Protein AF-A0A397TZ04-F1 (afdb_monomer_lite)

Structure (mmCIF, N/CA/C/O backbone):
data_AF-A0A397TZ04-F1
#
_entry.id   AF-A0A397TZ04-F1
#
loop_
_atom_site.group_PDB
_atom_site.id
_atom_site.type_symbol
_atom_site.label_atom_id
_atom_site.label_alt_id
_atom_site.label_comp_id
_atom_site.label_asym_id
_atom_site.label_entity_id
_atom_site.label_seq_id
_atom_site.pdbx_PDB_ins_code
_atom_site.Cartn_x
_atom_site.Cartn_y
_atom_site.Cartn_z
_atom_site.occupancy
_atom_site.B_iso_or_equiv
_atom_site.auth_seq_id
_atom_site.auth_comp_id
_atom_site.auth_asym_id
_atom_site.auth_atom_id
_atom_site.pdbx_PDB_model_num
ATOM 1 N N . LYS A 1 1 ? -20.214 3.021 5.627 1.00 66.94 1 LYS A N 1
ATOM 2 C CA . LYS A 1 1 ? -19.182 2.618 4.639 1.00 66.94 1 LYS A CA 1
ATOM 3 C C . LYS A 1 1 ? -17.833 2.352 5.305 1.00 66.94 1 LYS A C 1
ATOM 5 O O . LYS A 1 1 ? -17.392 1.222 5.221 1.00 66.94 1 LYS A O 1
ATOM 10 N N . LEU A 1 2 ? -17.238 3.302 6.044 1.00 73.75 2 LEU A N 1
ATOM 11 C CA . LEU A 1 2 ? -15.983 3.069 6.796 1.00 73.75 2 LEU A CA 1
ATOM 12 C C . LEU A 1 2 ? -16.042 1.841 7.726 1.00 73.75 2 LEU A C 1
ATOM 14 O O . LEU A 1 2 ? -15.194 0.967 7.629 1.00 73.75 2 LEU A O 1
ATOM 18 N N . ASN A 1 3 ? -17.106 1.698 8.522 1.00 72.56 3 ASN A N 1
ATOM 19 C CA . ASN A 1 3 ? -17.276 0.527 9.400 1.00 72.56 3 ASN A CA 1
ATOM 20 C C . ASN A 1 3 ? -17.417 -0.812 8.650 1.00 72.56 3 ASN A C 1
ATOM 22 O O . ASN A 1 3 ? -17.296 -1.854 9.271 1.00 72.56 3 ASN A O 1
ATOM 26 N N . ALA A 1 4 ? -17.702 -0.802 7.341 1.00 78.75 4 ALA A N 1
ATOM 27 C CA . ALA A 1 4 ? -17.782 -2.026 6.539 1.00 78.75 4 ALA A CA 1
ATOM 28 C C . ALA A 1 4 ? -16.414 -2.447 5.980 1.00 78.75 4 ALA A C 1
ATOM 30 O O . ALA A 1 4 ? -16.247 -3.589 5.564 1.00 78.75 4 ALA A O 1
ATOM 31 N N . ILE A 1 5 ? -15.442 -1.528 5.942 1.00 84.50 5 ILE A N 1
ATOM 32 C CA . ILE A 1 5 ? -14.085 -1.824 5.476 1.00 84.50 5 ILE A CA 1
ATOM 33 C C . ILE A 1 5 ? -13.098 -2.007 6.629 1.00 84.50 5 ILE A C 1
ATOM 35 O O . ILE A 1 5 ? -12.068 -2.637 6.404 1.00 84.50 5 ILE A O 1
ATOM 39 N N . CYS A 1 6 ? -13.416 -1.516 7.830 1.00 91.12 6 CYS A N 1
ATOM 40 C CA . CYS A 1 6 ? -12.558 -1.633 9.003 1.00 91.12 6 CYS A CA 1
ATOM 41 C C . CYS A 1 6 ? -12.942 -2.804 9.909 1.00 91.12 6 CYS A C 1
ATOM 43 O O . CYS A 1 6 ? -14.119 -3.012 10.197 1.00 91.12 6 CYS A O 1
ATOM 45 N N . THR A 1 7 ? -11.931 -3.496 10.418 1.00 91.81 7 THR A N 1
ATOM 46 C CA . THR A 1 7 ? -12.071 -4.506 11.463 1.00 91.81 7 THR A CA 1
ATOM 47 C C . THR A 1 7 ? -12.280 -3.828 12.819 1.00 91.81 7 THR A C 1
ATOM 49 O O . THR A 1 7 ? -11.567 -2.884 13.171 1.00 91.81 7 THR A O 1
ATOM 52 N N . ASP A 1 8 ? -13.263 -4.308 13.584 1.00 88.50 8 ASP A N 1
ATOM 53 C CA . ASP A 1 8 ? -13.553 -3.839 14.945 1.00 88.50 8 ASP A CA 1
ATOM 54 C C . ASP A 1 8 ? -12.650 -4.555 15.960 1.00 88.50 8 ASP A C 1
ATOM 56 O O . ASP A 1 8 ? -13.050 -5.487 16.659 1.00 88.50 8 ASP A O 1
ATOM 60 N N . ALA A 1 9 ? -11.374 -4.174 15.967 1.00 87.25 9 ALA A N 1
ATOM 61 C CA . ALA A 1 9 ? -10.378 -4.686 16.897 1.00 87.25 9 ALA A CA 1
ATOM 62 C C . ALA A 1 9 ? -9.374 -3.593 17.278 1.00 87.25 9 ALA A C 1
ATOM 64 O O . ALA A 1 9 ? -9.113 -2.662 16.517 1.00 87.25 9 ALA A O 1
ATOM 65 N N . ASP A 1 10 ? -8.782 -3.732 18.464 1.00 87.75 10 ASP A N 1
ATOM 66 C CA . ASP A 1 10 ? -7.725 -2.841 18.934 1.00 87.75 10 ASP A CA 1
ATOM 67 C C . ASP A 1 10 ? -6.405 -3.177 18.233 1.00 87.75 10 ASP A C 1
ATOM 69 O O . ASP A 1 10 ? -5.694 -4.121 18.596 1.00 87.75 10 ASP A O 1
ATOM 73 N N . GLN A 1 11 ? -6.056 -2.381 17.227 1.00 85.88 11 GLN A N 1
ATOM 74 C CA . GLN A 1 11 ? -4.862 -2.598 16.426 1.00 85.88 11 GLN A CA 1
ATOM 75 C C . GLN A 1 11 ? -3.561 -2.437 17.228 1.00 85.88 11 GLN A C 1
ATOM 77 O O . GLN A 1 11 ? -2.542 -3.009 16.845 1.00 85.88 11 GLN A O 1
ATOM 82 N N . THR A 1 12 ? -3.582 -1.734 18.370 1.00 86.38 12 THR A N 1
ATOM 83 C CA . THR A 1 12 ? -2.404 -1.596 19.250 1.00 86.38 12 THR A CA 1
ATOM 84 C C . THR A 1 12 ? -2.038 -2.900 19.962 1.00 86.38 12 THR A C 1
ATOM 86 O O . THR A 1 12 ? -0.914 -3.054 20.434 1.00 86.38 12 THR A O 1
ATOM 89 N N . LYS A 1 13 ? -2.967 -3.865 20.001 1.00 91.62 13 LYS A N 1
ATOM 90 C CA . LYS A 1 13 ? -2.728 -5.230 20.492 1.00 91.62 13 LYS A CA 1
ATOM 91 C C . LYS A 1 13 ? -2.319 -6.196 19.382 1.00 91.62 13 LYS A C 1
ATOM 93 O O . LYS A 1 13 ? -1.729 -7.232 19.673 1.00 91.62 13 LYS A O 1
ATOM 98 N N . LEU A 1 14 ? -2.640 -5.872 18.129 1.00 93.88 14 LEU A N 1
ATOM 99 C CA . LEU A 1 14 ? -2.350 -6.708 16.961 1.00 93.88 14 LEU A CA 1
ATOM 100 C C . LEU A 1 14 ? -0.977 -6.414 16.352 1.00 93.88 14 LEU A C 1
ATOM 102 O O . LEU A 1 14 ? -0.368 -7.314 15.775 1.00 93.88 14 LEU A O 1
ATOM 106 N N . TYR A 1 15 ? -0.478 -5.185 16.501 1.00 96.06 15 TYR A N 1
ATOM 107 C CA . TYR A 1 15 ? 0.793 -4.744 15.930 1.00 96.06 15 TYR A CA 1
ATOM 108 C C . TYR A 1 15 ? 1.676 -4.081 16.985 1.00 96.06 15 TYR A C 1
ATOM 110 O O . TYR A 1 15 ? 1.209 -3.293 17.805 1.00 96.06 15 TYR A O 1
ATOM 118 N N . ARG A 1 16 ? 2.977 -4.379 16.940 1.00 95.81 16 ARG A N 1
ATOM 119 C CA . ARG A 1 16 ? 3.992 -3.854 17.866 1.00 95.81 16 ARG A CA 1
ATOM 120 C C . ARG A 1 16 ? 5.167 -3.227 17.119 1.00 95.81 16 ARG A C 1
ATOM 122 O O . ARG A 1 16 ? 5.372 -3.500 15.940 1.00 95.81 16 ARG A O 1
ATOM 129 N N . ASN A 1 17 ? 5.974 -2.452 17.844 1.00 95.75 17 ASN A N 1
ATOM 130 C CA . ASN A 1 17 ? 7.192 -1.799 17.348 1.00 95.75 17 ASN A CA 1
ATOM 131 C C . ASN A 1 17 ? 6.941 -0.909 16.122 1.00 95.75 17 ASN A C 1
ATOM 133 O O . ASN A 1 17 ? 7.601 -1.064 15.100 1.00 95.75 17 ASN A O 1
ATOM 137 N N . LEU A 1 18 ? 5.980 0.011 16.223 1.00 96.19 18 LEU A N 1
ATOM 138 C CA . LEU A 1 18 ? 5.706 0.953 15.145 1.00 96.19 18 LEU A CA 1
ATOM 139 C C . LEU A 1 18 ? 6.888 1.910 14.955 1.00 96.19 18 LEU A C 1
ATOM 141 O O . LEU A 1 18 ? 7.213 2.677 15.861 1.00 96.19 18 LEU A O 1
ATOM 145 N N . VAL A 1 19 ? 7.490 1.899 13.767 1.00 96.81 19 VAL A N 1
ATOM 146 C CA . VAL A 1 19 ? 8.588 2.798 13.385 1.00 96.81 19 VAL A CA 1
ATOM 147 C C . VAL A 1 19 ? 8.181 3.569 12.140 1.00 96.81 19 VAL A C 1
ATOM 149 O O . VAL A 1 19 ? 7.864 2.965 11.118 1.00 96.81 19 VAL A O 1
ATOM 152 N N . LYS A 1 20 ? 8.179 4.904 12.207 1.00 96.38 20 LYS A N 1
ATOM 153 C CA . LYS A 1 20 ? 7.860 5.744 11.047 1.00 96.38 20 LYS A CA 1
ATOM 154 C C . LYS A 1 20 ? 8.967 5.605 10.002 1.00 96.38 20 LYS A C 1
ATOM 156 O O . LYS A 1 20 ? 10.125 5.852 10.320 1.00 96.38 20 LYS A O 1
ATOM 161 N N . ILE A 1 21 ? 8.595 5.242 8.778 1.00 93.50 21 ILE A N 1
ATOM 162 C CA . ILE A 1 21 ? 9.526 5.078 7.650 1.00 93.50 21 ILE A CA 1
ATOM 163 C C . ILE A 1 21 ? 9.300 6.089 6.531 1.00 93.50 21 ILE A C 1
ATOM 165 O O . ILE A 1 21 ? 10.186 6.300 5.714 1.00 93.50 21 ILE A O 1
ATOM 169 N N . GLY A 1 22 ? 8.141 6.743 6.499 1.00 90.12 22 GLY A N 1
ATOM 170 C CA . GLY A 1 22 ? 7.838 7.704 5.452 1.00 90.12 22 GLY A CA 1
ATOM 171 C C . GLY A 1 22 ? 6.609 8.542 5.752 1.00 90.12 22 GLY A C 1
ATOM 172 O O . GLY A 1 22 ? 5.908 8.354 6.754 1.00 90.12 22 GLY A O 1
ATOM 173 N N . GLN A 1 23 ? 6.363 9.496 4.869 1.00 89.00 23 GLN A N 1
ATOM 174 C CA . GLN A 1 23 ? 5.168 10.319 4.868 1.00 89.00 23 GLN A CA 1
ATOM 175 C C . GLN A 1 23 ? 4.866 10.732 3.432 1.00 89.00 23 GLN A C 1
ATOM 177 O O . GLN A 1 23 ? 5.755 11.207 2.734 1.00 89.00 23 GLN A O 1
ATOM 182 N N . ASP A 1 24 ? 3.615 10.558 3.025 1.00 78.75 24 ASP A N 1
ATOM 183 C CA . ASP A 1 24 ? 3.095 11.008 1.739 1.00 78.75 24 ASP A CA 1
ATOM 184 C C . ASP A 1 24 ? 2.013 12.087 1.949 1.00 78.75 24 ASP A C 1
ATOM 186 O O . ASP A 1 24 ? 1.752 12.536 3.072 1.00 78.75 24 ASP A O 1
ATOM 190 N N . ALA A 1 25 ? 1.388 12.533 0.858 1.00 77.56 25 ALA A N 1
ATOM 191 C CA . ALA A 1 25 ? 0.332 13.547 0.895 1.00 77.56 25 ALA A CA 1
ATOM 192 C C . ALA A 1 25 ? -0.927 13.098 1.665 1.00 77.56 25 ALA A C 1
ATOM 194 O O . ALA A 1 25 ? -1.709 13.928 2.129 1.00 77.56 25 ALA A O 1
ATOM 195 N N . SER A 1 26 ? -1.138 11.790 1.798 1.00 79.62 26 SER A N 1
ATOM 196 C CA . SER A 1 26 ? -2.327 11.200 2.410 1.00 79.62 26 SER A CA 1
ATOM 197 C C . SER A 1 26 ? -2.124 10.797 3.875 1.00 79.62 26 SER A C 1
ATOM 199 O O . SER A 1 26 ? -3.094 10.786 4.641 1.00 79.62 26 SER A O 1
ATOM 201 N N . GLY A 1 27 ? -0.887 10.525 4.308 1.00 87.44 27 GLY A N 1
ATOM 202 C CA . GLY A 1 27 ? -0.604 10.093 5.671 1.00 87.44 27 GLY A CA 1
ATOM 203 C C . GLY A 1 27 ? 0.854 9.740 5.972 1.00 87.44 27 GLY A C 1
ATOM 204 O O . GLY A 1 27 ? 1.767 9.940 5.178 1.00 87.44 27 GLY A O 1
ATOM 205 N N . SER A 1 28 ? 1.078 9.218 7.179 1.00 93.00 28 SER A N 1
ATOM 206 C CA . SER A 1 28 ? 2.384 8.696 7.610 1.00 93.00 28 SER A CA 1
ATOM 207 C C . SER A 1 28 ? 2.441 7.180 7.433 1.00 93.00 28 SER A C 1
ATOM 209 O O . SER A 1 28 ? 1.477 6.486 7.753 1.00 93.00 28 SER A O 1
ATOM 211 N N . ILE A 1 29 ? 3.581 6.669 6.969 1.00 94.12 29 ILE A N 1
ATOM 212 C CA . ILE A 1 29 ? 3.830 5.236 6.790 1.00 94.12 29 ILE A CA 1
ATOM 213 C C . ILE A 1 29 ? 4.727 4.736 7.920 1.00 94.12 29 ILE A C 1
ATOM 215 O O . ILE A 1 29 ? 5.780 5.315 8.203 1.00 94.12 29 ILE A O 1
ATOM 219 N N . PHE A 1 30 ? 4.314 3.644 8.552 1.00 96.19 30 PHE A N 1
ATOM 220 C CA . PHE A 1 30 ? 5.039 2.972 9.622 1.00 96.19 30 PHE A CA 1
ATOM 221 C C . PHE A 1 30 ? 5.331 1.524 9.241 1.00 96.19 30 PHE A C 1
ATOM 223 O O . PHE A 1 30 ? 4.519 0.890 8.577 1.00 96.19 30 PHE A O 1
ATOM 230 N N . THR A 1 31 ? 6.446 0.981 9.712 1.00 97.06 31 THR A N 1
ATOM 231 C CA . THR A 1 31 ? 6.648 -0.471 9.790 1.00 97.06 31 THR A CA 1
ATOM 232 C C . THR A 1 31 ? 6.219 -0.960 11.159 1.00 97.06 31 THR A C 1
ATOM 234 O O . THR A 1 31 ? 6.297 -0.215 12.138 1.00 97.06 31 THR A O 1
ATOM 237 N N . ALA A 1 32 ? 5.751 -2.198 11.236 1.00 97.56 32 ALA A N 1
ATOM 238 C CA . ALA A 1 32 ? 5.425 -2.860 12.489 1.00 97.56 32 ALA A CA 1
ATOM 239 C C . ALA A 1 32 ? 5.548 -4.377 12.332 1.00 97.56 32 ALA A C 1
ATOM 241 O O . ALA A 1 32 ? 5.667 -4.894 11.224 1.00 97.56 32 ALA A O 1
ATOM 242 N N . TYR A 1 33 ? 5.456 -5.093 13.449 1.00 97.12 33 TYR A N 1
ATOM 243 C CA . TYR A 1 33 ? 5.360 -6.549 13.452 1.00 97.12 33 TYR A CA 1
ATOM 244 C C . TYR A 1 33 ? 3.992 -6.981 13.953 1.00 97.12 33 TYR A C 1
ATOM 246 O O . TYR A 1 33 ? 3.541 -6.514 15.004 1.00 97.12 33 TYR A O 1
ATOM 254 N N . GLN A 1 34 ? 3.356 -7.903 13.237 1.00 96.06 34 GLN A N 1
ATOM 255 C CA . GLN A 1 34 ? 2.135 -8.543 13.703 1.00 96.06 34 GLN A CA 1
ATOM 256 C C . GLN A 1 34 ? 2.440 -9.444 14.910 1.00 96.06 34 GLN A C 1
ATOM 258 O O . GLN A 1 34 ? 3.375 -10.252 14.902 1.00 96.06 34 GLN A O 1
ATOM 263 N N . VAL A 1 35 ? 1.647 -9.306 15.970 1.00 95.25 35 VAL A N 1
ATOM 264 C CA . VAL A 1 35 ? 1.754 -10.127 17.179 1.00 95.25 35 VAL A CA 1
ATOM 265 C C . VAL A 1 35 ? 1.341 -11.569 16.859 1.00 95.25 35 VAL A C 1
ATOM 267 O O . VAL A 1 35 ? 0.362 -11.810 16.161 1.00 95.25 35 VAL A O 1
ATOM 270 N N . GLY A 1 36 ? 2.104 -12.544 17.357 1.00 93.94 36 GLY A N 1
ATOM 271 C CA . GLY A 1 36 ? 1.865 -13.976 17.141 1.00 93.94 36 GLY A CA 1
ATOM 272 C C . GLY A 1 36 ? 2.579 -14.553 15.916 1.00 93.94 36 GLY A C 1
ATOM 273 O O . GLY A 1 36 ? 3.210 -15.597 16.036 1.00 93.94 36 GLY A O 1
ATOM 274 N N . THR A 1 37 ? 2.552 -13.867 14.769 1.00 94.62 37 THR A N 1
ATOM 275 C CA . THR A 1 37 ? 3.210 -14.340 13.531 1.00 94.62 37 THR A CA 1
ATOM 276 C C . THR A 1 37 ? 4.608 -13.757 13.322 1.00 94.62 37 THR A C 1
ATOM 278 O O . THR A 1 37 ? 5.400 -14.334 12.584 1.00 94.62 37 THR A O 1
ATOM 281 N N . ASN A 1 38 ? 4.921 -12.618 13.955 1.00 94.12 38 ASN A N 1
ATOM 282 C CA . ASN A 1 38 ? 6.130 -11.824 13.704 1.00 94.12 38 ASN A CA 1
ATOM 283 C C . ASN A 1 38 ? 6.318 -11.408 12.234 1.00 94.12 38 ASN A C 1
ATOM 285 O O . ASN A 1 38 ? 7.423 -11.034 11.847 1.00 94.12 38 ASN A O 1
ATOM 289 N N . MET A 1 39 ? 5.257 -11.424 11.422 1.00 93.81 39 MET A N 1
ATOM 290 C CA . MET A 1 39 ? 5.324 -10.905 10.057 1.00 93.81 39 MET A CA 1
ATOM 291 C C . MET A 1 39 ? 5.489 -9.386 10.081 1.00 93.81 39 MET A C 1
ATOM 293 O O . MET A 1 39 ? 4.801 -8.697 10.842 1.00 93.81 39 MET A O 1
ATOM 297 N N . SER A 1 40 ? 6.403 -8.877 9.254 1.00 96.12 40 SER A N 1
ATOM 298 C CA . SER A 1 40 ? 6.586 -7.440 9.060 1.00 96.12 40 SER A CA 1
ATOM 299 C C . SER A 1 40 ? 5.468 -6.880 8.183 1.00 96.12 40 SER A C 1
ATOM 301 O O . SER A 1 40 ? 5.084 -7.493 7.186 1.00 96.12 40 SER A O 1
ATOM 303 N N . VAL A 1 41 ? 4.931 -5.724 8.563 1.00 97.31 41 VAL A N 1
ATOM 304 C CA . VAL A 1 41 ? 3.830 -5.054 7.860 1.00 97.31 41 VAL A CA 1
ATOM 305 C C . VAL A 1 41 ? 4.101 -3.563 7.711 1.00 97.31 41 VAL A C 1
ATOM 307 O O . VAL A 1 41 ? 4.758 -2.950 8.555 1.00 97.31 41 VAL A O 1
ATOM 310 N N . ALA A 1 42 ? 3.557 -2.978 6.647 1.00 96.94 42 ALA A N 1
ATOM 311 C CA . ALA A 1 42 ? 3.472 -1.537 6.476 1.00 96.94 42 ALA A CA 1
ATOM 312 C C . ALA A 1 42 ? 2.090 -1.051 6.923 1.00 96.94 42 ALA A C 1
ATOM 314 O O . ALA A 1 42 ? 1.065 -1.650 6.598 1.00 96.94 42 ALA A O 1
ATOM 315 N N . ILE A 1 43 ? 2.057 0.044 7.676 1.00 95.81 43 ILE A N 1
ATOM 316 C CA . ILE A 1 43 ? 0.845 0.658 8.208 1.00 95.81 43 ILE A CA 1
ATOM 317 C C . ILE A 1 43 ? 0.795 2.108 7.743 1.00 95.81 43 ILE A C 1
ATOM 319 O O . ILE A 1 43 ? 1.582 2.944 8.188 1.00 95.81 43 ILE A O 1
ATOM 323 N N . LYS A 1 44 ? -0.170 2.416 6.879 1.00 93.75 44 LYS A N 1
ATOM 324 C CA . LYS A 1 44 ? -0.484 3.777 6.442 1.00 93.75 44 LYS A CA 1
ATOM 325 C C . LYS A 1 44 ? -1.520 4.381 7.385 1.00 93.75 44 LYS A C 1
ATOM 327 O O . LYS A 1 44 ? -2.651 3.903 7.449 1.00 93.75 44 LYS A O 1
ATOM 332 N N . GLN A 1 45 ? -1.125 5.405 8.138 1.00 93.56 45 GLN A N 1
ATOM 333 C CA . GLN A 1 45 ? -1.988 6.142 9.064 1.00 93.56 45 GLN A CA 1
ATOM 334 C C . GLN A 1 45 ? -2.443 7.459 8.434 1.00 93.56 45 GLN A C 1
ATOM 336 O O . GLN A 1 45 ? -1.618 8.323 8.130 1.00 93.56 45 GLN A O 1
ATOM 341 N N . MET A 1 46 ? -3.755 7.625 8.277 1.00 92.00 46 MET A N 1
ATOM 342 C CA . MET A 1 46 ? -4.374 8.779 7.625 1.00 92.00 46 MET A CA 1
ATOM 343 C C . MET A 1 46 ? -5.374 9.456 8.560 1.00 92.00 46 MET A C 1
ATOM 345 O O . MET A 1 46 ? -6.329 8.831 9.025 1.00 92.00 46 MET A O 1
ATOM 349 N N . ASN A 1 47 ? -5.200 10.757 8.796 1.00 90.00 47 ASN A N 1
ATOM 350 C CA . ASN A 1 47 ? -6.134 11.523 9.613 1.00 90.00 47 ASN A CA 1
ATOM 351 C C . ASN A 1 47 ? -7.387 11.877 8.809 1.00 90.00 47 ASN A C 1
ATOM 353 O O . ASN A 1 47 ? -7.396 12.832 8.033 1.00 90.00 47 ASN A O 1
ATOM 357 N N . LEU A 1 48 ? -8.483 11.150 9.026 1.00 86.38 48 LEU A N 1
ATOM 358 C CA . LEU A 1 48 ? -9.701 11.347 8.238 1.00 86.38 48 LEU A CA 1
ATOM 359 C C . LEU A 1 48 ? -10.350 12.718 8.442 1.00 86.38 48 LEU A C 1
ATOM 361 O O . LEU A 1 48 ? -11.129 13.143 7.592 1.00 86.38 48 LEU A O 1
ATOM 365 N N . LYS A 1 49 ? -10.085 13.422 9.549 1.00 85.50 49 LYS A N 1
ATOM 366 C CA . LYS A 1 49 ? -10.644 14.769 9.764 1.00 85.50 49 LYS A CA 1
ATOM 367 C C . LYS A 1 49 ? -10.004 15.802 8.840 1.00 85.50 49 LYS A C 1
ATOM 369 O O . LYS A 1 49 ? -10.674 16.761 8.478 1.00 85.50 49 LYS A O 1
ATOM 374 N N . GLN A 1 50 ? -8.745 15.593 8.464 1.00 84.38 50 GLN A N 1
ATOM 375 C CA . GLN A 1 50 ? -7.996 16.473 7.566 1.00 84.38 50 GLN A CA 1
ATOM 376 C C . GLN A 1 50 ? -8.216 16.138 6.086 1.00 84.38 50 GLN A C 1
ATOM 378 O O . GLN A 1 50 ? -7.812 16.907 5.221 1.00 84.38 50 GLN A O 1
ATOM 383 N N . GLN A 1 51 ? -8.876 15.014 5.788 1.00 81.81 51 GLN A N 1
ATOM 384 C CA . GLN A 1 51 ? -9.084 14.550 4.422 1.00 81.81 51 GLN A CA 1
ATOM 385 C C . GLN A 1 51 ? -10.421 15.067 3.861 1.00 81.81 51 GLN A C 1
ATOM 387 O O . GLN A 1 51 ? -11.485 14.654 4.340 1.00 81.81 51 GLN A O 1
ATOM 392 N N . PRO A 1 52 ? -10.407 15.943 2.834 1.00 78.81 52 PRO A N 1
ATOM 393 C CA . PRO A 1 52 ? -11.622 16.560 2.304 1.00 78.81 52 PRO A CA 1
ATOM 394 C C . PRO A 1 52 ? -12.528 15.555 1.580 1.00 78.81 52 PRO A C 1
ATOM 396 O O . PRO A 1 52 ? -13.738 15.761 1.514 1.00 78.81 52 PRO A O 1
ATOM 399 N N . LYS A 1 53 ? -11.966 14.455 1.055 1.00 82.69 53 LYS A N 1
ATOM 400 C CA . LYS A 1 53 ? -12.676 13.481 0.210 1.00 82.69 53 LYS A CA 1
ATOM 401 C C . LYS A 1 53 ? -12.542 12.053 0.737 1.00 82.69 53 LYS A C 1
ATOM 403 O O . LYS A 1 53 ? -11.882 11.205 0.148 1.00 82.69 53 LYS A O 1
ATOM 408 N N . LYS A 1 54 ? -13.206 11.780 1.862 1.00 83.88 54 LYS A N 1
ATOM 409 C CA . LYS A 1 54 ? -13.186 10.468 2.541 1.00 83.88 54 LYS A CA 1
ATOM 410 C C . LYS A 1 54 ? -13.640 9.307 1.652 1.00 83.88 54 LYS A C 1
ATOM 412 O O . LYS A 1 54 ? -13.126 8.205 1.802 1.00 83.88 54 LYS A O 1
ATOM 417 N N . ASP A 1 55 ? -14.578 9.547 0.736 1.00 83.06 55 ASP A N 1
ATOM 418 C CA . ASP A 1 55 ? -15.063 8.510 -0.181 1.00 83.06 55 ASP A CA 1
ATOM 419 C C . ASP A 1 55 ? -13.968 8.006 -1.134 1.00 83.06 55 ASP A C 1
ATOM 421 O O . ASP A 1 55 ? -13.977 6.827 -1.479 1.00 83.06 55 ASP A O 1
ATOM 425 N N . LEU A 1 56 ? -12.984 8.846 -1.491 1.00 82.06 56 LEU A N 1
ATOM 426 C CA . LEU A 1 56 ? -11.843 8.432 -2.317 1.00 82.06 56 LEU A CA 1
ATOM 427 C C . LEU A 1 56 ? -10.963 7.421 -1.586 1.00 82.06 56 LEU A C 1
ATOM 429 O O . LEU A 1 56 ? -10.609 6.398 -2.156 1.00 82.06 56 LEU A O 1
ATOM 433 N N . ILE A 1 57 ? -10.698 7.666 -0.302 1.00 84.88 57 ILE A N 1
ATOM 434 C CA . ILE A 1 57 ? -9.893 6.775 0.545 1.00 84.88 57 ILE A CA 1
ATOM 435 C C . ILE A 1 57 ? -10.597 5.428 0.738 1.00 84.88 57 ILE A C 1
ATOM 437 O O . ILE A 1 57 ? -9.976 4.369 0.706 1.00 84.88 57 ILE A O 1
ATOM 441 N N . ILE A 1 58 ? -11.920 5.448 0.925 1.00 85.50 58 ILE A N 1
ATOM 442 C CA . ILE A 1 58 ? -12.712 4.215 1.009 1.00 85.50 58 ILE A CA 1
ATOM 443 C C . ILE A 1 58 ? -12.603 3.436 -0.306 1.00 85.50 58 ILE A C 1
ATOM 445 O O . ILE A 1 58 ? -12.415 2.222 -0.272 1.00 85.50 58 ILE A O 1
ATOM 449 N N . ASN A 1 59 ? -12.706 4.121 -1.447 1.00 83.50 59 ASN A N 1
ATOM 450 C CA . ASN A 1 59 ? -12.587 3.495 -2.759 1.00 83.50 59 ASN A CA 1
ATOM 451 C C . ASN A 1 59 ? -11.190 2.903 -2.996 1.00 83.50 59 ASN A C 1
ATOM 453 O O . ASN A 1 59 ? -11.085 1.782 -3.479 1.00 83.50 59 ASN A O 1
ATOM 457 N N . GLU A 1 60 ? -10.133 3.612 -2.599 1.00 85.81 60 GLU A N 1
ATOM 458 C CA . GLU A 1 60 ? -8.749 3.124 -2.641 1.00 85.81 60 GLU A CA 1
ATOM 459 C C . GLU A 1 60 ? -8.610 1.793 -1.888 1.00 85.81 60 GLU A C 1
ATOM 461 O O . GLU A 1 60 ? -8.114 0.812 -2.438 1.00 85.81 60 GLU A O 1
ATOM 466 N N . ILE A 1 61 ? -9.140 1.712 -0.663 1.00 89.06 61 ILE A N 1
ATOM 467 C CA . ILE A 1 61 ? -9.082 0.486 0.148 1.00 89.06 61 ILE A CA 1
ATOM 468 C C . ILE A 1 61 ? -9.879 -0.656 -0.488 1.00 89.06 61 ILE A C 1
ATOM 470 O O . ILE A 1 61 ? -9.445 -1.805 -0.431 1.00 89.06 61 ILE A O 1
ATOM 474 N N . LEU A 1 62 ? -11.034 -0.368 -1.094 1.00 89.12 62 LEU A N 1
ATOM 475 C CA . LEU A 1 62 ? -11.824 -1.380 -1.803 1.00 89.12 62 LEU A CA 1
ATOM 476 C C . LEU A 1 62 ? -11.066 -1.928 -3.017 1.00 89.12 62 LEU A C 1
ATOM 478 O O . LEU A 1 62 ? -10.953 -3.144 -3.160 1.00 89.12 62 LEU A O 1
ATOM 482 N N . VAL A 1 63 ? -10.462 -1.051 -3.822 1.00 88.69 63 VAL A N 1
ATOM 483 C CA . VAL A 1 63 ? -9.614 -1.449 -4.953 1.00 88.69 63 VAL A CA 1
ATOM 484 C C . VAL A 1 63 ? -8.443 -2.307 -4.476 1.00 88.69 63 VAL A C 1
ATOM 486 O O . VAL A 1 63 ? -8.193 -3.362 -5.057 1.00 88.69 63 VAL A O 1
ATOM 489 N N . MET A 1 64 ? -7.756 -1.917 -3.397 1.00 90.06 64 MET A N 1
ATOM 490 C CA . MET A 1 64 ? -6.653 -2.700 -2.824 1.00 90.06 64 MET A CA 1
ATOM 491 C C . MET A 1 64 ? -7.106 -4.081 -2.335 1.00 90.06 64 MET A C 1
ATOM 493 O O . MET A 1 64 ? -6.437 -5.078 -2.608 1.00 90.06 64 MET A O 1
ATOM 497 N N . LYS A 1 65 ? -8.250 -4.154 -1.639 1.00 90.94 65 LYS A N 1
ATOM 498 C CA . LYS A 1 65 ? -8.856 -5.416 -1.185 1.00 90.94 65 LYS A CA 1
ATOM 499 C C . LYS A 1 65 ? -9.157 -6.351 -2.348 1.00 90.94 65 LYS A C 1
ATOM 501 O O . LYS A 1 65 ? -8.917 -7.553 -2.255 1.00 90.94 65 LYS A O 1
ATOM 506 N N . GLU A 1 66 ? -9.691 -5.803 -3.433 1.00 90.62 66 GLU A N 1
ATOM 507 C CA . GLU A 1 66 ? -10.082 -6.586 -4.594 1.00 90.62 66 GLU A CA 1
ATOM 508 C C . GLU A 1 66 ? -8.886 -6.941 -5.479 1.00 90.62 66 GLU A C 1
ATOM 510 O O . GLU A 1 66 ? -8.939 -7.973 -6.131 1.00 90.62 66 GLU A O 1
ATOM 515 N N . SER A 1 67 ? -7.785 -6.183 -5.478 1.00 91.62 67 SER A N 1
ATOM 516 C CA . SER A 1 67 ? -6.660 -6.307 -6.431 1.00 91.62 67 SER A CA 1
ATOM 517 C C . SER A 1 67 ? -5.510 -7.219 -5.979 1.00 91.62 67 SER A C 1
ATOM 519 O O . SER A 1 67 ? -4.353 -6.984 -6.322 1.00 91.62 67 SER A O 1
ATOM 521 N N . ARG A 1 68 ? -5.806 -8.282 -5.221 1.00 94.62 68 ARG A N 1
ATOM 522 C CA . ARG A 1 68 ? -4.787 -9.230 -4.736 1.00 94.62 68 ARG A CA 1
ATOM 523 C C . ARG A 1 68 ? -4.023 -9.887 -5.898 1.00 94.62 68 ARG A C 1
ATOM 525 O O . ARG A 1 68 ? -4.610 -10.638 -6.679 1.00 94.62 68 ARG A O 1
ATOM 532 N N . HIS A 1 69 ? -2.712 -9.652 -5.974 1.00 96.81 69 HIS A N 1
ATOM 533 C CA . HIS A 1 69 ? -1.838 -10.170 -7.031 1.00 96.81 69 HIS A CA 1
ATOM 534 C C . HIS A 1 69 ? -0.378 -10.262 -6.559 1.00 96.81 69 HIS A C 1
ATOM 536 O O . HIS A 1 69 ? 0.037 -9.566 -5.635 1.00 96.81 69 HIS A O 1
ATOM 542 N N . ARG A 1 70 ? 0.438 -11.104 -7.207 1.00 96.31 70 ARG A N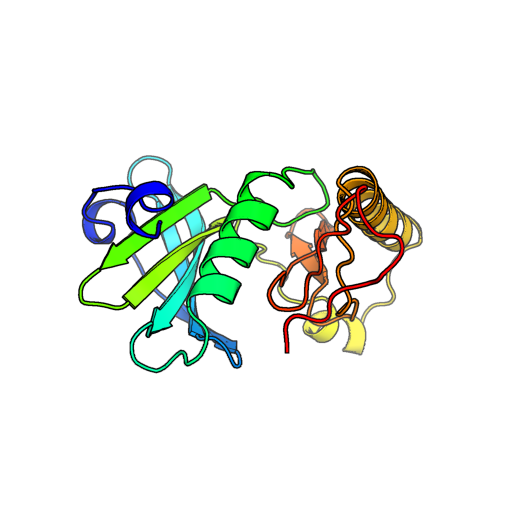 1
ATOM 543 C CA . ARG A 1 70 ? 1.852 -11.284 -6.828 1.00 96.31 70 ARG A CA 1
ATOM 544 C C . ARG A 1 70 ? 2.714 -10.035 -7.068 1.00 96.31 70 ARG A C 1
ATOM 546 O O . ARG A 1 70 ? 3.683 -9.844 -6.348 1.00 96.31 70 ARG A O 1
ATOM 553 N N . ASN A 1 71 ? 2.340 -9.191 -8.034 1.00 96.75 71 ASN A N 1
ATOM 554 C CA . ASN A 1 71 ? 3.028 -7.936 -8.384 1.00 96.75 71 ASN A CA 1
ATOM 555 C C . ASN A 1 71 ? 2.256 -6.680 -7.954 1.00 96.75 71 ASN A C 1
ATOM 557 O O . ASN A 1 71 ? 2.441 -5.607 -8.523 1.00 96.75 71 ASN A O 1
ATOM 561 N N . ILE A 1 72 ? 1.367 -6.814 -6.972 1.00 96.38 72 ILE A N 1
ATOM 562 C CA . ILE A 1 72 ? 0.644 -5.712 -6.334 1.00 96.38 72 ILE A CA 1
ATOM 563 C C . ILE A 1 72 ? 0.838 -5.858 -4.831 1.00 96.38 72 ILE A C 1
ATOM 565 O O . ILE A 1 72 ? 0.727 -6.967 -4.310 1.00 96.38 72 ILE A O 1
ATOM 569 N N . VAL A 1 73 ? 1.135 -4.756 -4.142 1.00 96.12 73 VAL A N 1
ATOM 570 C CA . VAL A 1 73 ? 1.219 -4.737 -2.682 1.00 96.12 73 VAL A CA 1
ATOM 571 C C . VAL A 1 73 ? -0.137 -5.135 -2.116 1.00 96.12 73 VAL A C 1
ATOM 573 O O . VAL A 1 73 ? -1.155 -4.478 -2.334 1.00 96.12 73 VAL A O 1
ATOM 576 N N . ASN A 1 74 ? -0.151 -6.253 -1.405 1.00 95.25 74 ASN A N 1
ATOM 577 C CA . ASN A 1 74 ? -1.369 -6.868 -0.931 1.00 95.25 74 ASN A CA 1
ATOM 578 C C . ASN A 1 74 ? -1.841 -6.204 0.362 1.00 95.25 74 ASN A C 1
ATOM 580 O O . ASN A 1 74 ? -1.110 -6.091 1.352 1.00 95.25 74 ASN A O 1
ATOM 584 N N . TYR A 1 75 ? -3.110 -5.811 0.345 1.00 95.38 75 TYR A N 1
ATOM 585 C CA . TYR A 1 75 ? -3.850 -5.406 1.527 1.00 95.38 75 TYR A CA 1
ATOM 586 C C . TYR A 1 75 ? -3.945 -6.562 2.536 1.00 95.38 75 TYR A C 1
ATOM 588 O O . TYR A 1 75 ? -4.181 -7.710 2.153 1.00 95.38 75 TYR A O 1
ATOM 596 N N . ILE A 1 76 ? -3.808 -6.241 3.824 1.00 95.12 76 ILE A N 1
ATOM 597 C CA . ILE A 1 76 ? -3.977 -7.180 4.938 1.00 95.12 76 ILE A CA 1
ATOM 598 C C . ILE A 1 76 ? -5.248 -6.839 5.721 1.00 95.12 76 ILE A C 1
ATOM 600 O O . ILE A 1 76 ? -6.142 -7.675 5.820 1.00 95.12 76 ILE A O 1
ATOM 604 N N . ASP A 1 77 ? -5.337 -5.626 6.275 1.00 94.38 77 ASP A N 1
ATOM 605 C CA . ASP A 1 77 ? -6.462 -5.207 7.122 1.00 94.38 77 ASP A CA 1
ATOM 606 C C . ASP A 1 77 ? -6.563 -3.671 7.214 1.00 94.38 77 ASP A C 1
ATOM 608 O O . ASP A 1 77 ? -5.687 -2.942 6.749 1.00 94.38 77 ASP A O 1
ATOM 612 N N . SER A 1 78 ? -7.630 -3.144 7.812 1.00 95.00 78 SER A N 1
ATOM 613 C CA . SER A 1 78 ? -7.761 -1.720 8.115 1.00 95.00 78 SER A CA 1
ATOM 614 C C . SER A 1 78 ? -8.566 -1.470 9.381 1.00 95.00 78 SER A C 1
ATOM 616 O O . SER A 1 78 ? -9.510 -2.193 9.678 1.00 95.00 78 SER A O 1
ATOM 618 N N . PHE A 1 79 ? -8.226 -0.406 10.104 1.00 94.25 79 PHE A N 1
ATOM 619 C CA . PHE A 1 79 ? -8.794 -0.088 11.414 1.00 94.25 79 PHE A CA 1
ATOM 620 C C . PHE A 1 79 ? -9.131 1.392 11.500 1.00 94.25 79 PHE A C 1
ATOM 622 O O . PHE A 1 79 ? -8.402 2.235 10.978 1.00 94.25 79 PHE A O 1
ATOM 629 N N . LEU A 1 80 ? -10.217 1.723 12.194 1.00 91.12 80 LEU A N 1
ATOM 630 C CA . LEU A 1 80 ? -10.547 3.104 12.524 1.00 91.12 80 LEU A CA 1
ATOM 631 C C . LEU A 1 80 ? -10.275 3.335 14.009 1.00 91.12 80 LEU A C 1
ATOM 633 O O . LEU A 1 80 ? -10.987 2.810 14.860 1.00 91.12 80 LEU A O 1
ATOM 637 N N . TRP A 1 81 ? -9.276 4.155 14.326 1.00 85.25 81 TRP A N 1
ATOM 638 C CA . TRP A 1 81 ? -8.862 4.397 15.704 1.00 85.25 81 TRP A CA 1
ATOM 639 C C . TRP A 1 81 ? -8.739 5.880 16.004 1.00 85.25 81 TRP A C 1
ATOM 641 O O . TRP A 1 81 ? -7.958 6.589 15.379 1.00 85.25 81 TRP A O 1
ATOM 651 N N . LYS A 1 82 ? -9.512 6.365 16.983 1.00 85.19 82 LYS A N 1
ATOM 652 C CA . LYS A 1 82 ? -9.496 7.770 17.442 1.00 85.19 82 LYS A CA 1
ATOM 653 C C . LYS A 1 82 ? -9.650 8.821 16.321 1.00 85.19 82 LYS A C 1
ATOM 655 O O . LYS A 1 82 ? -9.316 9.987 16.511 1.00 85.19 82 LYS A O 1
ATOM 660 N N . GLY A 1 83 ? -10.238 8.436 15.186 1.00 84.25 83 GLY A N 1
ATOM 661 C CA . GLY A 1 83 ? -10.433 9.296 14.014 1.00 84.25 83 GLY A CA 1
ATOM 662 C C . GLY A 1 83 ? -9.360 9.163 12.929 1.00 84.25 83 GLY A C 1
ATOM 663 O O . GLY A 1 83 ? -9.531 9.757 11.864 1.00 84.25 83 GLY A O 1
ATOM 664 N N . ASP A 1 84 ? -8.322 8.362 13.164 1.00 88.88 84 ASP A N 1
ATOM 665 C CA . ASP A 1 84 ? -7.316 8.001 12.171 1.00 88.88 84 ASP A CA 1
ATOM 666 C C . ASP A 1 84 ? -7.651 6.643 11.547 1.00 88.88 84 ASP A C 1
ATOM 668 O O . ASP A 1 84 ? -8.031 5.691 12.235 1.00 88.88 84 ASP A O 1
ATOM 672 N N . LEU A 1 85 ? -7.510 6.556 10.228 1.00 92.31 85 LEU A N 1
ATOM 673 C CA . LEU A 1 85 ? -7.647 5.322 9.468 1.00 92.31 85 LEU A CA 1
ATOM 674 C C . LEU A 1 85 ? -6.276 4.685 9.300 1.00 92.31 85 LEU A C 1
ATOM 676 O O . LEU A 1 85 ? -5.342 5.326 8.823 1.00 92.31 85 LEU A O 1
ATOM 680 N N . TRP A 1 86 ? -6.167 3.429 9.704 1.00 94.25 86 TRP A N 1
ATOM 681 C CA . TRP A 1 86 ? -4.969 2.622 9.547 1.00 94.25 86 TRP A CA 1
ATOM 682 C C . TRP A 1 86 ? -5.230 1.616 8.441 1.00 94.25 86 TRP A C 1
ATOM 684 O O . TRP A 1 86 ? -6.205 0.874 8.519 1.00 94.25 86 TRP A O 1
ATOM 694 N N . VAL A 1 87 ? -4.367 1.579 7.434 1.00 94.50 87 VAL A N 1
ATOM 695 C CA . VAL A 1 87 ? -4.388 0.563 6.378 1.00 94.50 87 VAL A CA 1
ATOM 696 C C . VAL A 1 87 ? -3.120 -0.259 6.509 1.00 94.50 87 VAL A C 1
ATOM 698 O O . VAL A 1 87 ? -2.019 0.283 6.424 1.00 94.50 87 VAL A O 1
ATOM 701 N N . VAL A 1 88 ? -3.288 -1.551 6.761 1.00 96.19 88 VAL A N 1
ATOM 702 C CA . VAL A 1 88 ? -2.206 -2.515 6.930 1.00 96.19 88 VAL A CA 1
ATOM 703 C C . VAL A 1 88 ? -2.022 -3.275 5.628 1.00 96.19 88 VAL A C 1
ATOM 705 O O . VAL A 1 88 ? -2.978 -3.809 5.063 1.00 96.19 88 VAL A O 1
ATOM 708 N N . MET A 1 89 ? -0.784 -3.333 5.164 1.00 96.12 89 MET A N 1
ATOM 709 C CA . MET A 1 89 ? -0.383 -4.001 3.935 1.00 96.12 89 MET A CA 1
ATOM 710 C C . MET A 1 89 ? 0.932 -4.746 4.152 1.00 96.12 89 MET A C 1
ATOM 712 O O . MET A 1 89 ? 1.619 -4.542 5.159 1.00 96.12 89 MET A O 1
ATOM 716 N N . GLU A 1 90 ? 1.275 -5.636 3.226 1.00 95.38 90 GLU A N 1
ATOM 717 C CA . GLU A 1 90 ? 2.583 -6.285 3.270 1.00 95.38 90 GLU A CA 1
ATOM 718 C C . GLU A 1 90 ? 3.713 -5.250 3.206 1.00 95.38 90 GLU A C 1
ATOM 720 O O . GLU A 1 90 ? 3.610 -4.230 2.521 1.00 95.38 90 GLU A O 1
ATOM 725 N N . PHE A 1 91 ? 4.781 -5.495 3.962 1.00 96.00 91 PHE A N 1
ATOM 726 C CA . PHE A 1 91 ? 5.950 -4.633 3.928 1.00 96.00 91 PHE A CA 1
ATOM 727 C C . PHE A 1 91 ? 6.915 -5.090 2.837 1.00 96.00 91 PHE A C 1
ATOM 729 O O . PHE A 1 91 ? 7.213 -6.275 2.731 1.00 96.00 91 PHE A O 1
ATOM 736 N N . MET A 1 92 ? 7.409 -4.132 2.058 1.00 95.25 92 MET A N 1
ATOM 737 C CA . MET A 1 92 ? 8.395 -4.342 1.003 1.00 95.25 92 MET A CA 1
ATOM 738 C C . MET A 1 92 ? 9.727 -3.759 1.482 1.00 95.25 92 MET A C 1
ATOM 740 O O . MET A 1 92 ? 9.921 -2.543 1.461 1.00 95.25 92 MET A O 1
ATOM 744 N N . GLU A 1 93 ? 10.624 -4.602 1.993 1.00 92.75 93 GLU A N 1
ATOM 745 C CA . GLU A 1 93 ? 11.798 -4.139 2.745 1.00 92.75 93 GLU A CA 1
ATOM 746 C C . GLU A 1 93 ? 12.887 -3.511 1.865 1.00 92.75 93 GLU A C 1
ATOM 748 O O . GLU A 1 93 ? 13.749 -2.798 2.374 1.00 92.75 93 GLU A O 1
ATOM 753 N N . GLY A 1 94 ? 12.853 -3.766 0.555 1.00 89.94 94 GLY A N 1
ATOM 754 C CA . GLY A 1 94 ? 13.761 -3.171 -0.425 1.00 89.94 94 GLY A CA 1
ATOM 755 C C . GLY A 1 94 ? 13.439 -1.713 -0.762 1.00 89.94 94 GLY A C 1
ATOM 756 O O . GLY A 1 94 ? 14.204 -1.093 -1.496 1.00 89.94 94 GLY A O 1
ATOM 757 N N . GLY A 1 95 ? 12.349 -1.157 -0.223 1.00 90.88 95 GLY A N 1
ATOM 758 C CA . GLY A 1 95 ? 11.974 0.242 -0.421 1.00 90.88 95 GLY A CA 1
ATOM 759 C C . GLY A 1 95 ? 11.421 0.529 -1.815 1.00 90.88 95 GLY A C 1
ATOM 760 O O . GLY A 1 95 ? 10.995 -0.383 -2.533 1.00 90.88 95 GLY A O 1
ATOM 761 N N . SER A 1 96 ? 11.376 1.814 -2.175 1.00 90.31 96 SER A N 1
ATOM 762 C CA . SER A 1 96 ? 10.924 2.227 -3.500 1.00 90.31 96 SER A CA 1
ATOM 763 C C . SER A 1 96 ? 12.005 1.968 -4.537 1.00 90.31 96 SER A C 1
ATOM 765 O O . SER A 1 96 ? 13.203 2.015 -4.252 1.00 90.31 96 SER A O 1
ATOM 767 N N . LEU A 1 97 ? 11.586 1.734 -5.775 1.00 86.69 97 LEU A N 1
ATOM 768 C CA . LEU A 1 97 ? 12.514 1.593 -6.873 1.00 86.69 97 LEU A CA 1
ATOM 769 C C . LEU A 1 97 ? 13.332 2.884 -7.015 1.00 86.69 97 LEU A C 1
ATOM 771 O O . LEU A 1 97 ? 14.539 2.759 -7.172 1.00 86.69 97 LEU A O 1
ATOM 775 N N . THR A 1 98 ? 12.744 4.083 -6.851 1.00 85.19 98 THR A N 1
ATOM 776 C CA . THR A 1 98 ? 13.456 5.387 -6.860 1.00 85.19 98 THR A CA 1
ATOM 777 C C . THR A 1 98 ? 14.715 5.388 -5.986 1.00 85.19 98 THR A C 1
ATOM 779 O O . THR A 1 98 ? 15.772 5.832 -6.442 1.00 85.19 98 THR A O 1
ATOM 782 N N . ASP A 1 99 ? 14.628 4.840 -4.771 1.00 81.19 99 ASP A N 1
ATOM 783 C CA . ASP A 1 99 ? 15.751 4.781 -3.823 1.00 81.19 99 ASP A CA 1
ATOM 784 C C . ASP A 1 99 ? 16.912 3.917 -4.347 1.00 81.19 99 ASP A C 1
ATOM 786 O O . ASP A 1 99 ? 18.073 4.127 -3.993 1.00 81.19 99 ASP A O 1
ATOM 790 N N . VAL A 1 100 ? 16.606 2.969 -5.235 1.00 72.69 100 VAL A N 1
ATOM 791 C CA . VAL A 1 100 ? 17.542 1.994 -5.802 1.00 72.69 100 VAL A CA 1
ATOM 792 C C . VAL A 1 100 ? 17.996 2.378 -7.222 1.00 72.69 100 VAL A C 1
ATOM 794 O O . VAL A 1 100 ? 19.136 2.079 -7.586 1.00 72.69 100 VAL A O 1
ATOM 797 N N . VAL A 1 101 ? 17.181 3.086 -8.026 1.00 63.38 101 VAL A N 1
ATOM 798 C CA . VAL A 1 101 ? 17.507 3.403 -9.443 1.00 63.38 101 VAL A CA 1
ATOM 799 C C . VAL A 1 101 ? 18.645 4.395 -9.596 1.00 63.38 101 VAL A C 1
ATOM 801 O O . VAL A 1 101 ? 19.257 4.452 -10.659 1.00 63.38 101 VAL A O 1
ATOM 804 N N . THR A 1 102 ? 18.992 5.140 -8.546 1.00 60.53 102 THR A N 1
ATOM 805 C CA . THR A 1 102 ? 20.222 5.943 -8.573 1.00 60.53 102 THR A CA 1
ATOM 806 C C . THR A 1 102 ? 21.469 5.078 -8.799 1.00 60.53 102 THR A C 1
ATOM 808 O O . THR A 1 102 ? 22.477 5.607 -9.255 1.00 60.53 102 THR A O 1
ATOM 811 N N . ASN A 1 103 ? 21.387 3.754 -8.577 1.00 58.22 103 ASN A N 1
ATOM 812 C CA . ASN A 1 103 ? 22.472 2.798 -8.808 1.00 58.22 103 ASN A CA 1
ATOM 813 C C . ASN A 1 103 ? 22.072 1.507 -9.559 1.00 58.22 103 ASN A C 1
ATOM 815 O O . ASN A 1 103 ? 22.930 0.641 -9.735 1.00 58.22 103 ASN A O 1
ATOM 819 N N . ASN A 1 104 ? 20.814 1.321 -9.985 1.00 61.28 104 ASN A N 1
ATOM 820 C CA . ASN A 1 104 ? 20.361 0.036 -10.536 1.00 61.28 104 ASN A CA 1
ATOM 821 C C . ASN A 1 104 ? 19.290 0.176 -11.630 1.00 61.28 104 ASN A C 1
ATOM 823 O O . ASN A 1 104 ? 18.257 0.804 -11.430 1.00 61.28 104 ASN A O 1
ATOM 827 N N . ILE A 1 105 ? 19.517 -0.442 -12.789 1.00 76.56 105 ILE A N 1
ATOM 828 C CA . ILE A 1 105 ? 18.552 -0.475 -13.897 1.00 76.56 105 ILE A CA 1
ATOM 829 C C . ILE A 1 105 ? 17.602 -1.654 -13.664 1.00 76.56 105 ILE A C 1
ATOM 831 O O . ILE A 1 105 ? 18.054 -2.746 -13.322 1.00 76.56 105 ILE A O 1
ATOM 835 N N . MET A 1 106 ? 16.295 -1.459 -13.867 1.00 80.38 106 MET A N 1
ATOM 836 C CA . MET A 1 106 ? 15.344 -2.573 -13.817 1.00 80.38 106 MET A CA 1
ATOM 837 C C . MET A 1 106 ? 15.718 -3.647 -14.839 1.00 80.38 106 MET A C 1
ATOM 839 O O . MET A 1 106 ? 15.947 -3.355 -16.013 1.00 80.38 106 MET A O 1
ATOM 843 N N . THR A 1 107 ? 15.707 -4.903 -14.410 1.00 88.06 107 THR A N 1
ATOM 844 C CA . THR A 1 107 ? 15.836 -6.034 -15.333 1.00 88.06 107 THR A CA 1
ATOM 845 C C . THR A 1 107 ? 14.562 -6.194 -16.166 1.00 88.06 107 THR A C 1
ATOM 847 O O . THR A 1 107 ? 13.474 -5.803 -15.737 1.00 88.06 107 THR A O 1
ATOM 850 N N . GLU A 1 108 ? 14.656 -6.831 -17.336 1.00 91.00 108 GLU A N 1
ATOM 851 C CA . GLU A 1 108 ? 13.475 -7.145 -18.157 1.00 91.00 108 GLU A CA 1
ATOM 852 C C . GLU A 1 108 ? 12.429 -7.958 -17.381 1.00 91.00 108 GLU A C 1
ATOM 854 O O . GLU A 1 108 ? 11.233 -7.716 -17.522 1.00 91.00 108 GLU A O 1
ATOM 859 N N . GLY A 1 109 ? 12.870 -8.861 -16.496 1.00 90.8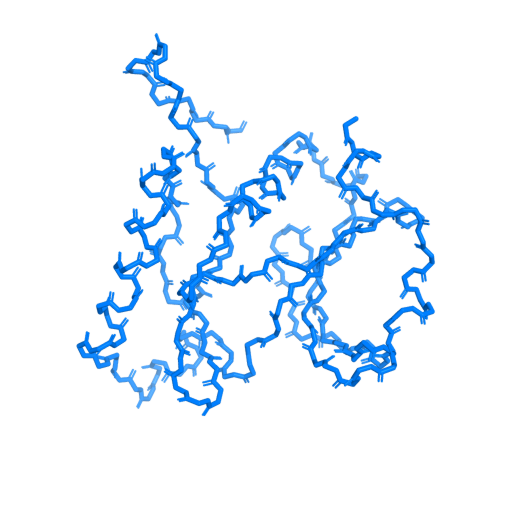1 109 GLY A N 1
ATOM 860 C CA . GLY A 1 109 ? 11.980 -9.627 -15.622 1.00 90.81 109 GLY A CA 1
ATOM 861 C C . GLY A 1 109 ? 11.213 -8.748 -14.632 1.00 90.81 109 GLY A C 1
ATOM 862 O O . GLY A 1 109 ? 10.025 -8.966 -14.407 1.00 90.81 109 GLY A O 1
ATOM 863 N N . GLN A 1 110 ? 11.853 -7.711 -14.087 1.00 89.81 110 GLN A N 1
ATOM 864 C CA . GLN A 1 110 ? 11.171 -6.730 -13.239 1.00 89.81 110 GLN A CA 1
ATOM 865 C C . GLN A 1 110 ? 10.207 -5.869 -14.061 1.00 89.81 110 GLN A C 1
ATOM 867 O O . GLN A 1 110 ? 9.091 -5.623 -13.630 1.00 89.81 110 GLN A O 1
ATOM 872 N N . ILE A 1 111 ? 10.571 -5.449 -15.272 1.00 91.00 111 ILE A N 1
ATOM 873 C CA . ILE A 1 111 ? 9.642 -4.707 -16.139 1.00 91.00 111 ILE A CA 1
ATOM 874 C C . ILE A 1 111 ? 8.408 -5.567 -16.459 1.00 91.00 111 ILE A C 1
ATOM 876 O O . ILE A 1 111 ? 7.279 -5.094 -16.325 1.00 91.00 111 ILE A O 1
ATOM 880 N N . ALA A 1 112 ? 8.608 -6.841 -16.811 1.00 94.44 112 ALA A N 1
ATOM 881 C CA . ALA A 1 112 ? 7.529 -7.790 -17.071 1.00 94.44 112 ALA A CA 1
ATOM 882 C C . ALA A 1 112 ? 6.611 -7.961 -15.851 1.00 94.44 112 ALA A C 1
ATOM 884 O O . ALA A 1 112 ? 5.395 -7.843 -15.979 1.00 94.44 112 ALA A O 1
ATOM 885 N N . ALA A 1 113 ? 7.180 -8.124 -14.656 1.00 93.94 113 ALA A N 1
ATOM 886 C CA . ALA A 1 113 ? 6.429 -8.205 -13.407 1.00 93.94 113 ALA A CA 1
ATOM 887 C C . ALA A 1 113 ? 5.565 -6.951 -13.138 1.00 93.94 113 ALA A C 1
ATOM 889 O O . ALA A 1 113 ? 4.421 -7.068 -12.693 1.00 93.94 113 ALA A O 1
ATOM 890 N N . THR A 1 114 ? 6.055 -5.747 -13.458 1.00 93.62 114 THR A N 1
ATOM 891 C CA . THR A 1 114 ? 5.264 -4.508 -13.337 1.00 93.62 114 THR A CA 1
ATOM 892 C C . THR A 1 114 ? 4.071 -4.547 -14.287 1.00 93.62 114 THR A C 1
ATOM 894 O O . THR A 1 114 ? 2.951 -4.199 -13.906 1.00 93.62 114 THR A O 1
ATOM 897 N N . LEU A 1 115 ? 4.298 -5.000 -15.523 1.00 95.62 115 LEU A N 1
ATOM 898 C CA . LEU A 1 115 ? 3.253 -5.131 -16.535 1.00 95.62 115 LEU A CA 1
ATOM 899 C C . LEU A 1 115 ? 2.225 -6.208 -16.168 1.00 95.62 115 LEU A C 1
ATOM 901 O O . LEU A 1 115 ? 1.043 -6.005 -16.427 1.00 95.62 115 LEU A O 1
ATOM 905 N N . GLU A 1 116 ? 2.627 -7.302 -15.516 1.00 97.31 116 GLU A N 1
ATOM 906 C CA . GLU A 1 116 ? 1.708 -8.319 -14.984 1.00 97.31 116 GLU A CA 1
ATOM 907 C C . GLU A 1 116 ? 0.782 -7.733 -13.907 1.00 97.31 116 GLU A C 1
ATOM 909 O O . GLU A 1 116 ? -0.434 -7.940 -13.946 1.00 97.31 116 GLU A O 1
ATOM 914 N N . GLY A 1 117 ? 1.327 -6.941 -12.975 1.00 95.94 117 GLY A N 1
ATOM 915 C CA . GLY A 1 117 ? 0.526 -6.209 -11.988 1.00 95.94 117 GLY A CA 1
ATOM 916 C C . GLY A 1 117 ? -0.454 -5.229 -12.639 1.00 95.94 117 GLY A C 1
ATOM 917 O O . GLY A 1 117 ? -1.633 -5.194 -12.286 1.00 95.94 117 GLY A O 1
ATOM 918 N N . LEU A 1 118 ? -0.001 -4.478 -13.643 1.00 95.38 118 LEU A N 1
ATOM 919 C CA . LEU A 1 118 ? -0.851 -3.530 -14.361 1.00 95.38 118 LEU A CA 1
ATOM 920 C C . LEU A 1 118 ? -1.951 -4.234 -15.172 1.00 95.38 118 LEU A C 1
ATOM 922 O O . LEU A 1 118 ? -3.105 -3.808 -15.148 1.00 95.38 118 LEU A O 1
ATOM 926 N N . ALA A 1 119 ? -1.621 -5.338 -15.843 1.00 96.75 119 ALA A N 1
ATOM 927 C CA . ALA A 1 119 ? -2.584 -6.162 -16.565 1.00 96.75 119 ALA A CA 1
ATOM 928 C C . ALA A 1 119 ? -3.670 -6.706 -15.624 1.00 96.75 119 ALA A C 1
ATOM 930 O O . ALA A 1 119 ? -4.850 -6.698 -15.977 1.00 96.75 119 ALA A O 1
ATOM 931 N N . HIS A 1 120 ? -3.296 -7.104 -14.404 1.00 95.81 120 HIS A N 1
ATOM 932 C CA . HIS A 1 120 ? -4.254 -7.518 -13.384 1.00 95.81 120 HIS A CA 1
ATOM 933 C C . HIS A 1 120 ? -5.226 -6.390 -13.009 1.00 95.81 120 HIS A C 1
ATOM 935 O O . HIS A 1 120 ? -6.436 -6.619 -12.970 1.00 95.81 120 HIS A O 1
ATOM 941 N N . LEU A 1 121 ? -4.734 -5.168 -12.787 1.00 93.62 121 LEU A N 1
ATOM 942 C CA . LEU A 1 121 ? -5.594 -4.011 -12.501 1.00 93.62 121 LEU A CA 1
ATOM 943 C C . LEU A 1 121 ? -6.541 -3.708 -13.664 1.00 93.62 121 LEU A C 1
ATOM 945 O O . LEU A 1 121 ? -7.748 -3.565 -13.469 1.00 93.62 121 LEU A O 1
ATOM 949 N N . HIS A 1 122 ? -6.011 -3.692 -14.886 1.00 94.50 122 HIS A N 1
ATOM 950 C CA . HIS A 1 122 ? -6.798 -3.442 -16.089 1.00 94.50 122 HIS A CA 1
ATOM 951 C C . HIS A 1 122 ? -7.880 -4.508 -16.302 1.00 94.50 122 HIS A C 1
ATOM 953 O O . HIS A 1 122 ? -8.987 -4.170 -16.715 1.00 94.50 122 HIS A O 1
ATOM 959 N N . SER A 1 123 ? -7.613 -5.771 -15.945 1.00 93.88 123 SER A N 1
ATOM 960 C CA . SER A 1 123 ? -8.610 -6.852 -16.003 1.00 93.88 123 SER A CA 1
ATOM 961 C C . SER A 1 123 ? -9.814 -6.615 -15.080 1.00 93.88 123 SER A C 1
ATOM 963 O O . SER A 1 123 ? -10.886 -7.169 -15.306 1.00 93.88 123 SER A O 1
ATOM 965 N N . LYS A 1 124 ? -9.647 -5.762 -14.060 1.00 90.38 124 LYS A N 1
ATOM 966 C CA . LYS A 1 124 ? -10.682 -5.342 -13.103 1.00 90.38 124 LYS A CA 1
ATOM 967 C C . LYS A 1 124 ? -11.269 -3.966 -13.420 1.00 90.38 124 LYS A C 1
ATOM 969 O O . LYS A 1 124 ? -11.973 -3.392 -12.594 1.00 90.38 124 LYS A O 1
ATOM 974 N N . GLY A 1 125 ? -10.952 -3.409 -14.590 1.00 90.38 125 GLY A N 1
ATOM 975 C CA . GLY A 1 125 ? -11.377 -2.065 -14.970 1.00 90.38 125 GLY A CA 1
ATOM 976 C C . GLY A 1 125 ? -10.724 -0.958 -14.139 1.00 90.38 125 GLY A C 1
ATOM 977 O O . GLY A 1 125 ? -11.259 0.146 -14.087 1.00 90.38 125 GLY A O 1
ATOM 978 N N . VAL A 1 126 ? -9.595 -1.222 -13.473 1.00 91.38 126 VAL A N 1
ATOM 979 C CA . VAL A 1 126 ? -8.881 -0.238 -12.646 1.00 91.38 126 VAL A CA 1
ATOM 980 C C . VAL A 1 126 ? -7.718 0.352 -13.436 1.00 91.38 126 VAL A C 1
ATOM 982 O O . VAL A 1 126 ? -6.814 -0.369 -13.840 1.00 91.38 126 VAL A O 1
ATOM 985 N N . ILE A 1 127 ? -7.703 1.672 -13.617 1.00 91.19 127 ILE A N 1
ATOM 986 C CA . ILE A 1 127 ? -6.577 2.418 -14.194 1.00 91.19 127 ILE A CA 1
ATOM 987 C C . ILE A 1 127 ? -5.749 3.012 -13.051 1.00 91.19 127 ILE A C 1
ATOM 989 O O . ILE A 1 127 ? -6.278 3.814 -12.283 1.00 91.19 127 ILE A O 1
ATOM 993 N N . HIS A 1 128 ? -4.453 2.688 -12.973 1.00 91.81 128 HIS A N 1
ATOM 994 C CA . HIS A 1 128 ? -3.572 3.152 -11.887 1.00 91.81 128 HIS A CA 1
ATOM 995 C C . HIS A 1 128 ? -3.322 4.671 -11.891 1.00 91.81 128 HIS A C 1
ATOM 997 O O .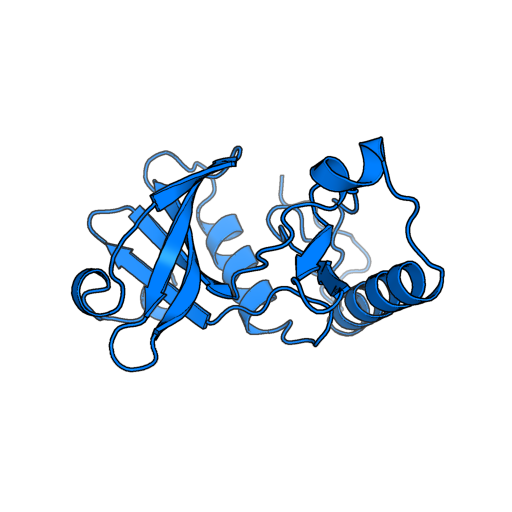 HIS A 1 128 ? -3.359 5.324 -10.854 1.00 91.81 128 HIS A O 1
ATOM 1003 N N . ARG A 1 129 ? -3.075 5.240 -13.079 1.00 90.75 129 ARG A N 1
ATOM 1004 C CA . ARG A 1 129 ? -2.809 6.671 -13.363 1.00 90.75 129 ARG A CA 1
ATOM 1005 C C . ARG A 1 129 ? -1.555 7.308 -12.743 1.00 90.75 129 ARG A C 1
ATOM 1007 O O . ARG A 1 129 ? -1.166 8.363 -13.224 1.00 90.75 129 ARG A O 1
ATOM 1014 N N . ASP A 1 130 ? -0.902 6.679 -11.769 1.00 89.69 130 ASP A N 1
ATOM 1015 C CA . ASP A 1 130 ? 0.356 7.177 -11.174 1.00 89.69 130 ASP A CA 1
ATOM 1016 C C . ASP A 1 130 ? 1.490 6.133 -11.218 1.00 89.69 130 ASP A C 1
ATOM 1018 O O . ASP A 1 130 ? 2.048 5.748 -10.196 1.00 89.69 130 ASP A O 1
ATOM 1022 N N . ILE A 1 131 ? 1.793 5.591 -12.403 1.00 91.38 131 ILE A N 1
ATOM 1023 C CA . ILE A 1 131 ? 2.902 4.635 -12.568 1.00 91.38 131 ILE A CA 1
ATOM 1024 C C . ILE A 1 131 ? 4.221 5.400 -12.700 1.00 91.38 131 ILE A C 1
ATOM 1026 O O . ILE A 1 131 ? 4.457 6.077 -13.701 1.00 91.38 131 ILE A O 1
ATOM 1030 N N . LYS A 1 132 ? 5.080 5.262 -11.689 1.00 89.81 132 LYS A N 1
ATOM 1031 C CA . LYS A 1 132 ? 6.425 5.848 -11.588 1.00 89.81 132 LYS A CA 1
ATOM 1032 C C . LYS A 1 132 ? 7.292 5.014 -10.639 1.00 89.81 132 LYS A C 1
ATOM 1034 O O . LYS A 1 132 ? 6.770 4.138 -9.951 1.00 89.81 132 LYS A O 1
ATOM 1039 N N . SER A 1 133 ? 8.596 5.286 -10.577 1.00 89.00 133 SER A N 1
ATOM 1040 C CA . SER A 1 133 ? 9.535 4.521 -9.741 1.00 89.00 133 SER A CA 1
ATOM 1041 C C . SER A 1 133 ? 9.238 4.602 -8.239 1.00 89.00 133 SER A C 1
ATOM 1043 O O . SER A 1 133 ? 9.537 3.655 -7.520 1.00 89.00 133 SER A O 1
ATOM 1045 N N . ASP A 1 134 ? 8.589 5.665 -7.758 1.00 88.94 134 ASP A N 1
ATOM 1046 C CA . ASP A 1 134 ? 8.194 5.775 -6.343 1.00 88.94 134 ASP A CA 1
ATOM 1047 C C . ASP A 1 134 ? 7.115 4.749 -5.961 1.00 88.94 134 ASP A C 1
ATOM 1049 O O . ASP A 1 134 ? 7.046 4.301 -4.819 1.00 88.94 134 ASP A O 1
ATOM 1053 N N . ASN A 1 135 ? 6.309 4.336 -6.945 1.00 92.00 135 ASN A N 1
ATOM 1054 C CA . ASN A 1 135 ? 5.155 3.453 -6.772 1.00 92.00 135 ASN A CA 1
ATOM 1055 C C . ASN A 1 135 ? 5.446 2.001 -7.196 1.00 92.00 135 ASN A C 1
ATOM 1057 O O . ASN A 1 135 ? 4.535 1.179 -7.310 1.00 92.00 135 ASN A O 1
ATOM 1061 N N . VAL A 1 136 ? 6.720 1.670 -7.412 1.00 92.94 136 VAL A N 1
ATOM 1062 C CA . VAL A 1 136 ? 7.209 0.300 -7.600 1.00 92.94 136 VAL A CA 1
ATOM 1063 C C . VAL A 1 136 ? 8.077 -0.030 -6.395 1.00 92.94 136 VAL A C 1
ATOM 1065 O O . VAL A 1 136 ? 9.119 0.587 -6.209 1.00 92.94 136 VAL A O 1
ATOM 1068 N N . LEU A 1 137 ? 7.659 -0.983 -5.566 1.00 93.81 137 LEU A N 1
ATOM 1069 C CA . LEU A 1 137 ? 8.399 -1.395 -4.374 1.00 93.81 137 LEU A CA 1
ATOM 1070 C C . LEU A 1 137 ? 9.149 -2.705 -4.603 1.00 93.81 137 LEU A C 1
ATOM 1072 O O . LEU A 1 137 ? 8.678 -3.574 -5.338 1.00 93.81 137 LEU A O 1
ATOM 1076 N N . LEU A 1 138 ? 10.284 -2.852 -3.926 1.00 92.38 138 LEU A N 1
ATOM 1077 C CA . LEU A 1 138 ? 11.159 -4.021 -3.974 1.00 92.38 138 LEU A CA 1
ATOM 1078 C C . LEU A 1 138 ? 11.089 -4.806 -2.661 1.00 92.38 138 LEU A C 1
ATOM 1080 O O . LEU A 1 138 ? 11.074 -4.227 -1.577 1.00 92.38 138 LEU A O 1
ATOM 1084 N N . ALA A 1 139 ? 11.086 -6.130 -2.747 1.00 90.69 139 ALA A N 1
ATOM 1085 C CA . ALA A 1 139 ? 11.332 -7.020 -1.614 1.00 90.69 139 ALA A CA 1
ATOM 1086 C C . ALA A 1 139 ? 12.789 -7.509 -1.638 1.00 90.69 139 ALA A C 1
ATOM 1088 O O . ALA A 1 139 ? 13.455 -7.471 -2.676 1.00 90.69 139 ALA A O 1
ATOM 1089 N N . LEU A 1 140 ? 13.303 -8.010 -0.508 1.00 87.94 140 LEU A N 1
ATOM 1090 C CA . LEU A 1 140 ? 14.700 -8.484 -0.422 1.00 87.94 140 LEU A CA 1
ATOM 1091 C C . LEU A 1 140 ? 14.992 -9.707 -1.294 1.00 87.94 140 LEU A C 1
ATOM 1093 O O . LEU A 1 140 ? 16.142 -9.955 -1.644 1.00 87.94 140 LEU A O 1
ATOM 1097 N N . ASN A 1 141 ? 13.962 -10.473 -1.648 1.00 87.62 141 ASN A N 1
ATOM 1098 C CA . ASN A 1 141 ? 14.078 -11.611 -2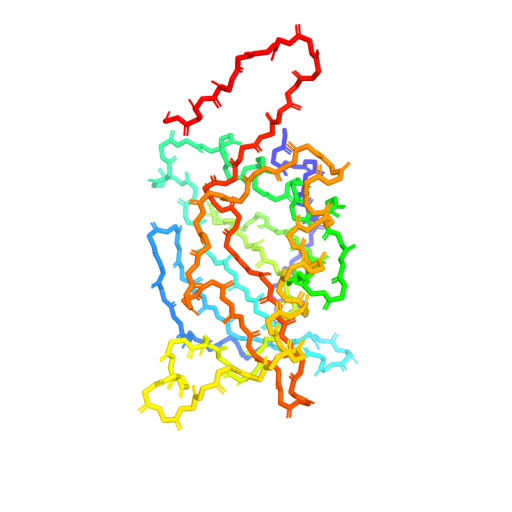.557 1.00 87.62 141 ASN A CA 1
ATOM 1099 C C . ASN A 1 141 ? 14.122 -11.195 -4.043 1.00 87.62 141 ASN A C 1
ATOM 1101 O O . ASN A 1 141 ? 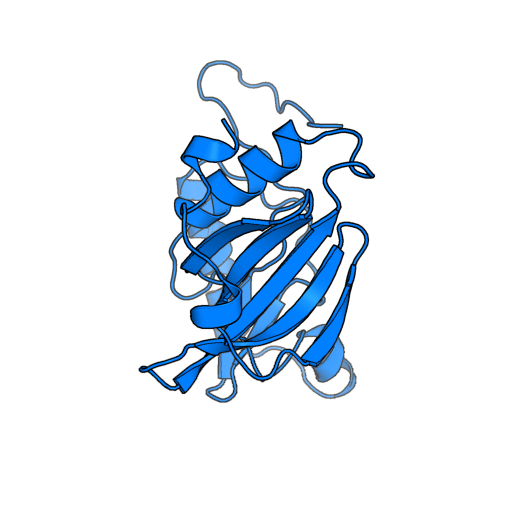14.208 -12.066 -4.906 1.00 87.62 141 ASN A O 1
ATOM 1105 N N . GLY A 1 142 ? 14.058 -9.892 -4.343 1.00 86.50 142 GLY A N 1
ATOM 1106 C CA . GLY A 1 142 ? 14.064 -9.348 -5.700 1.00 86.50 142 GLY A CA 1
ATOM 1107 C C . GLY A 1 142 ? 12.684 -9.223 -6.348 1.00 86.50 142 GLY A C 1
ATOM 1108 O O . GLY A 1 142 ? 12.604 -8.724 -7.474 1.00 86.50 142 GLY A O 1
ATOM 1109 N N . ASP A 1 143 ? 11.607 -9.627 -5.662 1.00 91.00 143 ASP A N 1
ATOM 1110 C CA . ASP A 1 143 ? 10.247 -9.401 -6.147 1.00 91.00 143 ASP A CA 1
ATOM 1111 C C . ASP A 1 143 ? 9.938 -7.903 -6.198 1.00 91.00 143 ASP A C 1
ATOM 1113 O O . ASP A 1 143 ? 10.355 -7.125 -5.335 1.00 91.00 143 ASP A O 1
ATOM 1117 N N . ILE A 1 144 ? 9.144 -7.515 -7.195 1.00 93.25 144 ILE A N 1
ATOM 1118 C CA . ILE A 1 144 ? 8.624 -6.157 -7.318 1.00 93.25 144 ILE A CA 1
ATOM 1119 C C . ILE A 1 144 ? 7.101 -6.132 -7.251 1.00 93.25 144 ILE A C 1
ATOM 1121 O O . ILE A 1 144 ? 6.419 -7.043 -7.746 1.00 93.25 144 ILE A O 1
ATOM 1125 N N . LYS A 1 145 ? 6.565 -5.066 -6.657 1.00 95.94 145 LYS A N 1
ATOM 1126 C CA . LYS A 1 145 ? 5.122 -4.869 -6.513 1.00 95.94 145 LYS A CA 1
ATOM 1127 C C . LYS A 1 145 ? 4.721 -3.416 -6.721 1.00 95.94 145 LYS A C 1
ATOM 1129 O O . LYS A 1 145 ? 5.382 -2.508 -6.229 1.00 95.94 145 LYS A O 1
ATOM 1134 N N . LEU A 1 146 ? 3.609 -3.214 -7.420 1.00 95.25 146 LEU A N 1
ATOM 1135 C CA . LEU A 1 146 ? 2.959 -1.913 -7.559 1.00 95.25 146 LEU A CA 1
ATOM 1136 C C . LEU A 1 146 ? 2.259 -1.504 -6.260 1.00 95.25 146 LEU A C 1
ATOM 1138 O O . LEU A 1 146 ? 1.643 -2.343 -5.596 1.00 95.25 146 LEU A O 1
ATOM 1142 N N . THR A 1 147 ? 2.334 -0.218 -5.928 1.00 92.56 147 THR A N 1
ATOM 1143 C CA . THR A 1 147 ? 1.695 0.395 -4.756 1.00 92.56 147 THR A CA 1
ATOM 1144 C C . THR A 1 147 ? 1.063 1.748 -5.103 1.00 92.56 147 THR A C 1
ATOM 1146 O O . THR A 1 147 ? 1.201 2.227 -6.221 1.00 92.56 147 THR A O 1
ATOM 1149 N N . ASP A 1 148 ? 0.429 2.371 -4.109 1.00 84.75 148 ASP A N 1
ATOM 1150 C CA . ASP A 1 148 ? -0.203 3.697 -4.159 1.00 84.75 148 ASP A CA 1
ATOM 1151 C C . ASP A 1 148 ? -1.378 3.807 -5.147 1.00 84.75 148 ASP A C 1
ATOM 1153 O O . ASP A 1 148 ? -1.290 4.321 -6.264 1.00 84.75 148 ASP A O 1
ATOM 1157 N N . PHE A 1 149 ? -2.538 3.342 -4.680 1.00 79.44 149 PHE A N 1
ATOM 1158 C CA . PHE A 1 149 ? -3.787 3.339 -5.439 1.00 79.44 149 PHE A CA 1
ATOM 1159 C C . PHE A 1 149 ? -4.592 4.639 -5.276 1.00 79.44 149 PHE A C 1
ATOM 1161 O O . PHE A 1 149 ? -5.714 4.724 -5.782 1.00 79.44 149 PHE A O 1
ATOM 1168 N N . GLY A 1 150 ? -4.045 5.664 -4.609 1.00 72.75 150 GLY A N 1
ATOM 1169 C CA . GLY A 1 150 ? -4.755 6.911 -4.300 1.00 72.75 150 GLY A CA 1
ATOM 1170 C C . GLY A 1 150 ? -5.230 7.681 -5.537 1.00 72.75 150 GLY A C 1
ATOM 1171 O O . GLY A 1 150 ? -6.230 8.399 -5.489 1.00 72.75 150 GLY A O 1
ATOM 1172 N N . PHE A 1 151 ? -4.569 7.476 -6.680 1.00 71.62 151 PHE A N 1
ATOM 1173 C CA . PHE A 1 151 ? -4.951 8.054 -7.970 1.00 71.62 151 PHE A CA 1
ATOM 1174 C C . PHE A 1 151 ? -5.707 7.085 -8.878 1.00 71.62 151 PHE A C 1
ATOM 1176 O O . PHE A 1 151 ? -5.956 7.423 -10.032 1.00 71.62 151 PHE A O 1
ATOM 1183 N N . CYS A 1 152 ? -6.133 5.912 -8.416 1.00 81.00 152 CYS A N 1
ATOM 1184 C CA . CYS A 1 152 ? -6.825 4.964 -9.286 1.00 81.00 152 CYS A CA 1
ATOM 1185 C C . CYS A 1 152 ? -8.191 5.477 -9.769 1.00 81.00 152 CYS A C 1
ATOM 1187 O O . CYS A 1 152 ? -8.867 6.260 -9.100 1.00 81.00 152 CYS A O 1
ATOM 1189 N N . ALA A 1 153 ? -8.604 5.032 -10.954 1.00 80.56 153 ALA A N 1
ATOM 1190 C CA . ALA A 1 153 ? -9.957 5.220 -11.474 1.00 80.56 153 ALA A CA 1
ATOM 1191 C C . ALA A 1 153 ? -10.557 3.869 -11.859 1.00 80.56 153 ALA A C 1
ATOM 1193 O O . ALA A 1 153 ? -9.877 3.054 -12.478 1.00 80.56 153 ALA A O 1
ATOM 1194 N N . GLN A 1 154 ? -11.829 3.655 -11.527 1.00 80.25 154 GLN A N 1
ATOM 1195 C CA . GLN A 1 154 ? -12.574 2.472 -11.944 1.00 80.25 154 GLN A CA 1
ATOM 1196 C C . GLN A 1 154 ? -13.448 2.824 -13.150 1.00 80.25 154 GLN A C 1
ATOM 1198 O O . GLN A 1 154 ? -14.215 3.790 -13.120 1.00 80.25 154 GLN A O 1
ATOM 1203 N N . ILE A 1 155 ? -13.302 2.066 -14.230 1.00 77.44 155 ILE A N 1
ATOM 1204 C CA . ILE A 1 155 ? -14.118 2.195 -15.431 1.00 77.44 155 ILE A CA 1
ATOM 1205 C C . ILE A 1 155 ? -15.419 1.430 -15.174 1.00 77.44 155 ILE A C 1
ATOM 1207 O O . ILE A 1 155 ? -15.409 0.208 -15.058 1.00 77.44 155 ILE A O 1
ATOM 1211 N N . ASN A 1 156 ? -16.543 2.139 -15.089 1.00 62.41 156 ASN A N 1
ATOM 1212 C CA . ASN A 1 156 ? -17.857 1.502 -15.035 1.00 62.41 156 ASN A CA 1
ATOM 1213 C C . ASN A 1 156 ? -18.331 1.191 -16.460 1.00 62.41 156 ASN A C 1
ATOM 1215 O O . ASN A 1 156 ? -18.468 2.107 -17.271 1.00 62.41 156 ASN A O 1
ATOM 1219 N N . GLU A 1 157 ? -18.652 -0.076 -16.743 1.00 54.84 157 GLU A N 1
ATOM 1220 C CA . GLU A 1 157 ? -19.107 -0.558 -18.064 1.00 54.84 157 GLU A CA 1
ATOM 1221 C C . GLU A 1 157 ? -20.345 0.178 -18.612 1.00 54.84 157 GLU A C 1
ATOM 1223 O O . GLU A 1 157 ? -20.612 0.146 -19.810 1.00 54.84 157 GLU A O 1
ATOM 1228 N N . TYR A 1 158 ? -21.088 0.901 -17.769 1.00 49.78 158 TYR A N 1
ATOM 1229 C CA . TYR A 1 158 ? -22.289 1.612 -18.199 1.00 49.78 158 TYR A CA 1
ATOM 1230 C C . TYR A 1 158 ? -22.034 2.910 -18.965 1.00 49.78 158 TYR A C 1
ATOM 1232 O O . TYR A 1 158 ? -22.920 3.334 -19.705 1.00 49.78 158 TYR A O 1
ATOM 1240 N N . HIS A 1 159 ? -20.862 3.540 -18.857 1.00 40.94 159 HIS A N 1
ATOM 1241 C CA . HIS A 1 159 ? -20.545 4.752 -19.614 1.00 40.94 159 HIS A CA 1
ATOM 1242 C C . HIS A 1 159 ? -19.096 4.705 -20.106 1.00 40.94 159 HIS A C 1
ATOM 1244 O O . HIS A 1 159 ? -18.166 4.710 -19.308 1.00 40.94 159 HIS A O 1
ATOM 1250 N N . ASN A 1 160 ? -18.901 4.807 -21.425 1.00 41.34 160 ASN A N 1
ATOM 1251 C CA . ASN A 1 160 ? -17.618 5.096 -22.089 1.00 41.34 160 ASN A CA 1
ATOM 1252 C C . ASN A 1 160 ? -17.059 6.502 -21.740 1.00 41.34 160 ASN A C 1
ATOM 1254 O O . ASN A 1 160 ? -16.509 7.198 -22.591 1.00 41.34 160 ASN A O 1
ATOM 1258 N N . LYS A 1 161 ? -17.236 6.973 -20.500 1.00 39.69 161 LYS A N 1
ATOM 1259 C CA . LYS A 1 161 ? -16.714 8.236 -19.982 1.00 39.69 161 LYS A CA 1
ATOM 1260 C C . LYS A 1 161 ? -15.929 7.973 -18.703 1.00 39.69 161 LYS A C 1
ATOM 1262 O O . LYS A 1 161 ? -16.487 7.654 -17.657 1.00 39.69 161 LYS A O 1
ATOM 1267 N N . CYS A 1 162 ? -14.616 8.154 -18.815 1.00 44.25 162 CYS A N 1
ATOM 1268 C CA . CYS A 1 162 ? -13.688 8.193 -17.695 1.00 44.25 162 CYS A CA 1
ATOM 1269 C C . CYS A 1 162 ? -14.174 9.254 -16.695 1.00 44.25 162 CYS A C 1
ATOM 1271 O O . CYS A 1 162 ? -14.270 10.432 -17.044 1.00 44.25 162 CYS A O 1
ATOM 1273 N N . THR A 1 163 ? -14.548 8.844 -15.482 1.00 43.81 163 THR A N 1
ATOM 1274 C CA . THR A 1 163 ? -14.978 9.791 -14.447 1.00 43.81 163 THR A CA 1
ATOM 1275 C C . THR A 1 163 ? -13.767 10.102 -13.580 1.00 43.81 163 THR A C 1
ATOM 1277 O O . THR A 1 163 ? -13.321 9.271 -12.790 1.00 43.81 163 THR A O 1
ATOM 1280 N N . THR A 1 164 ? -13.179 11.282 -13.767 1.00 45.88 164 THR A N 1
ATOM 1281 C CA . THR A 1 164 ? -12.073 11.737 -12.925 1.00 45.88 164 THR A CA 1
ATOM 1282 C C . THR A 1 164 ? -12.617 12.044 -11.539 1.00 45.88 164 THR A C 1
ATOM 1284 O O . THR A 1 164 ? -13.387 12.984 -11.357 1.00 45.88 164 THR A O 1
ATOM 1287 N N . MET A 1 165 ? -12.195 11.258 -10.555 1.00 42.78 165 MET A N 1
ATOM 1288 C CA . MET A 1 165 ? -12.380 11.582 -9.147 1.00 42.78 165 MET A CA 1
ATOM 1289 C C . MET A 1 165 ? -11.397 12.701 -8.773 1.00 42.78 165 MET A C 1
ATOM 1291 O O . MET A 1 165 ? -10.311 12.429 -8.272 1.00 42.78 165 MET A O 1
ATOM 1295 N N . THR A 1 166 ? -11.726 13.944 -9.140 1.00 37.78 166 THR A N 1
ATOM 1296 C CA . THR A 1 166 ? -11.023 15.146 -8.662 1.00 37.78 166 THR A CA 1
ATOM 1297 C C . THR A 1 166 ? -11.483 15.493 -7.281 1.00 37.78 166 THR A C 1
ATOM 1299 O O . THR A 1 166 ? -12.718 15.522 -7.054 1.00 37.78 166 THR A O 1
#

Secondary structure (DSSP, 8-state):
-HHHHS--S-HHHHEEEEEEEEE-SS-EEEEEEETTT--EEEEEEEETTT-S-HHHHHHHHHHHHH---TTBPPEEEEEEETTEEEEEEE--TTEEHHHHHTT-PPPHHHHHHHHHHHHHHHHTTEE----SGGGEEE-TTS-EEE---TT-EE--TT-SS-----

Organism: NCBI:txid44941

Sequence (166 aa):
KLNAICTDADQTKLYRNLVKIGQDASGSIFTAYQVGTNMSVAIKQMNLKQQPKKDLIINEILVMKESRHRNIVNYIDSFLWKGDLWVVMEFMEGGSLTDVVTNNIMTEGQIAATLEGLAHLHSKGVIHRDIKSDNVLLALNGDIKLTDFGFCAQINEYHNKCTTMT

InterPro domains:
  IPR000719 Protein kinase domain [PF00069] (15-160)
  IPR000719 Protein kinase domain [PS50011] (15-166)
  IPR000719 Protein kinase domain [SM00220] (15-166)
  IPR008271 Serine/th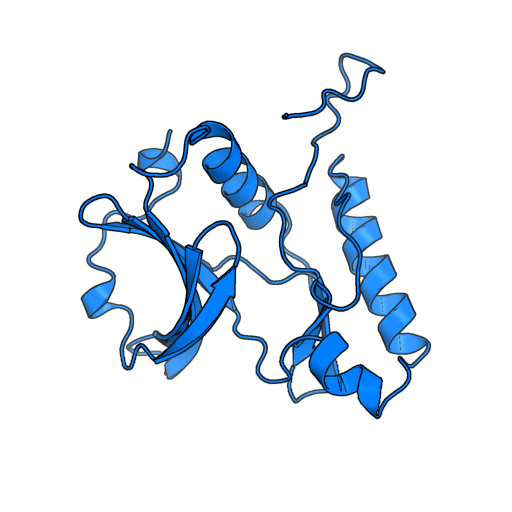reonine-protein kinase, active site [PS00108] (126-138)
  IPR011009 Protein kinase-like domain superfamily [SSF56112] (11-160)
  IPR051931 Serine/threonine-protein kinase PAK 3-like [PTHR45832] (5-165)

Radius of gyration: 16.1 Å; chains: 1; bounding box: 45×31×43 Å

pLDDT: mean 86.21, std 13.27, range [37.78, 97.56]

Foldseek 3Di:
DVVVQADPDDVPQQWDDWDFDDADPFATWTWTAGPPPRAIKIKGKGQQVPDPCVVLVVVLSVLLQVLDDQQAFHWDHWHQDPRIIITITHDAPQAFQVVVVVPDDDDPVQVVSNVVSQVSCVVQQKDQVDDDRNQWGHHPVGHIHGDDSSQIFHDDPVDPDGDGPD